Protein AF-A0A914RCR4-F1 (afdb_monomer_lite)

Secondary structure (DSSP, 8-state):
---HHHHHHHHHHHHHHHHHHHSPPPHHHHHHHHHHHHH-SSHHHHHHHHHHHHHHHHH-HHHHHHTHHHHHHHHTSS-HHHHHHHHHHHHHHHHHHHHHHHHTT-TTPPP--B-TT-HHHHHHHHHHHTTTTS---HHHHHHHHHHHHHHHHHBSSHHHHHHHHHHHHHHTT-

Foldseek 3Di:
DPPPVVVVLVVVLVVLLVVCLVPPDDPVVLVVLLCQLQPNPPPVSVLVSLSSLLSNCLNPLVVLLVCVVSLQSQCPDPDLVSNLSSLVSLLSSLVSQQVVCVVPPDPDPDRQADEPPDVSLVSLLVVLLVCLPPDDDPSSVSSVVSSLSSLVSHHPCSVVSVVVSVCSSVVVVD

pLDDT: mean 75.99, std 15.19, range [29.22, 94.31]

Structure (mmCIF, N/CA/C/O backbone):
data_AF-A0A914RCR4-F1
#
_entry.id   AF-A0A914RCR4-F1
#
loop_
_atom_site.group_PDB
_atom_site.id
_atom_site.type_symbol
_atom_site.label_atom_id
_atom_site.label_alt_id
_atom_site.label_comp_id
_atom_site.label_asym_id
_atom_site.label_entity_id
_atom_site.label_seq_id
_atom_site.pdbx_PDB_ins_code
_atom_site.Cartn_x
_atom_site.Cartn_y
_atom_site.Cartn_z
_atom_site.occupancy
_atom_site.B_iso_or_equiv
_atom_site.auth_seq_id
_atom_site.auth_comp_id
_atom_site.auth_asym_id
_atom_site.auth_atom_id
_atom_site.pdbx_PDB_model_num
ATOM 1 N N . MET A 1 1 ? 4.336 -28.797 -1.947 1.00 34.69 1 MET A N 1
ATOM 2 C CA . MET A 1 1 ? 4.573 -28.439 -0.533 1.00 34.69 1 MET A CA 1
ATOM 3 C C . MET A 1 1 ? 5.086 -27.011 -0.507 1.00 34.69 1 MET A C 1
ATOM 5 O O . MET A 1 1 ? 6.130 -26.757 -1.099 1.00 34.69 1 MET A O 1
ATOM 9 N N . LEU A 1 2 ? 4.324 -26.073 0.060 1.00 29.22 2 LEU A N 1
ATOM 10 C CA . LEU A 1 2 ? 4.828 -24.720 0.310 1.00 29.22 2 LEU A CA 1
ATOM 11 C C . LEU A 1 2 ? 5.894 -24.820 1.416 1.00 29.22 2 LEU A C 1
ATOM 13 O O . LEU A 1 2 ? 5.695 -25.564 2.373 1.00 29.22 2 LEU A O 1
ATOM 17 N N . PRO A 1 3 ? 7.061 -24.173 1.280 1.00 38.03 3 PRO A N 1
ATOM 18 C CA . PRO A 1 3 ? 8.109 -24.271 2.286 1.00 38.03 3 PRO A CA 1
ATOM 19 C C . PRO A 1 3 ? 7.639 -23.621 3.596 1.00 38.03 3 PRO A C 1
ATOM 21 O O . PRO A 1 3 ? 7.193 -22.474 3.581 1.00 38.03 3 PRO A O 1
ATOM 24 N N . ALA A 1 4 ? 7.805 -24.333 4.717 1.00 41.12 4 ALA A N 1
ATOM 25 C CA . ALA A 1 4 ? 7.357 -23.983 6.076 1.00 41.12 4 ALA A CA 1
ATOM 26 C C . ALA A 1 4 ? 7.614 -22.519 6.509 1.00 41.12 4 ALA A C 1
ATOM 28 O O . ALA A 1 4 ? 6.848 -21.944 7.271 1.00 41.12 4 ALA A O 1
ATOM 29 N N . LYS A 1 5 ? 8.627 -21.850 5.938 1.00 40.81 5 LYS A N 1
ATOM 30 C CA . LYS A 1 5 ? 8.924 -20.426 6.187 1.00 40.81 5 LYS A CA 1
ATOM 31 C C . LYS A 1 5 ? 7.840 -19.438 5.716 1.00 40.81 5 LYS A C 1
ATOM 33 O O . LYS A 1 5 ? 7.882 -18.279 6.125 1.00 40.81 5 LYS A O 1
ATOM 38 N N . LEU A 1 6 ? 6.933 -19.839 4.821 1.00 32.59 6 LEU A N 1
ATOM 39 C CA . LEU A 1 6 ? 5.822 -18.998 4.344 1.00 32.59 6 LEU A CA 1
ATOM 40 C C . LEU A 1 6 ? 4.542 -19.193 5.165 1.00 32.59 6 LEU A C 1
ATOM 42 O O . LEU A 1 6 ? 3.802 -18.228 5.348 1.00 32.59 6 LEU A O 1
ATOM 46 N N . GLU A 1 7 ? 4.310 -20.396 5.692 1.00 32.88 7 GLU A N 1
ATOM 47 C CA . GLU A 1 7 ? 3.162 -20.691 6.559 1.00 32.88 7 GLU A CA 1
ATOM 48 C C . GLU A 1 7 ? 3.304 -19.969 7.909 1.00 32.88 7 GLU A C 1
ATOM 50 O O . GLU A 1 7 ? 2.365 -19.296 8.334 1.00 32.88 7 GLU A O 1
ATOM 55 N N . ASP A 1 8 ? 4.509 -19.944 8.493 1.00 42.41 8 ASP A N 1
ATOM 56 C CA . ASP A 1 8 ? 4.781 -19.240 9.759 1.00 42.41 8 ASP A CA 1
ATOM 57 C C . ASP A 1 8 ? 4.512 -17.725 9.679 1.00 42.41 8 ASP A C 1
ATOM 59 O O . ASP A 1 8 ? 4.023 -17.109 10.628 1.00 42.41 8 ASP A O 1
ATOM 63 N N . ARG A 1 9 ? 4.785 -17.100 8.523 1.00 43.69 9 ARG A N 1
ATOM 64 C CA . ARG A 1 9 ? 4.515 -15.667 8.304 1.00 43.69 9 ARG A CA 1
ATOM 65 C C . ARG A 1 9 ? 3.021 -15.358 8.186 1.00 43.69 9 ARG A C 1
ATOM 67 O O . ARG A 1 9 ? 2.604 -14.273 8.585 1.00 43.69 9 ARG A O 1
ATOM 74 N N . CYS A 1 10 ? 2.225 -16.285 7.648 1.00 45.91 10 CYS A N 1
ATOM 75 C CA . CYS A 1 10 ? 0.777 -16.105 7.521 1.00 45.91 10 CYS A CA 1
ATOM 76 C C . CYS A 1 10 ? 0.090 -16.211 8.890 1.00 45.91 10 CYS A C 1
ATOM 78 O O . CYS A 1 10 ? -0.722 -15.355 9.234 1.00 45.91 10 CYS A O 1
ATOM 80 N N . VAL A 1 11 ? 0.504 -17.183 9.714 1.00 50.72 11 VAL A N 1
ATOM 81 C CA . VAL A 1 11 ? -0.029 -17.398 11.073 1.00 50.72 11 VAL A CA 1
ATOM 82 C C . VAL A 1 11 ? 0.230 -16.189 11.980 1.00 50.72 11 VAL A C 1
ATOM 84 O O . VAL A 1 11 ? -0.643 -15.791 12.754 1.00 50.72 11 VAL A O 1
ATOM 87 N N . LEU A 1 12 ? 1.398 -15.551 11.850 1.00 58.84 12 LEU A N 1
ATOM 88 C CA . LEU A 1 12 ? 1.732 -14.326 12.583 1.00 58.84 12 LEU A CA 1
ATOM 89 C C . LEU A 1 12 ? 0.827 -13.141 12.207 1.00 58.84 12 LEU A C 1
ATOM 91 O O . LEU A 1 12 ? 0.438 -12.382 13.093 1.00 58.84 12 LEU A O 1
ATOM 95 N N . SER A 1 13 ? 0.454 -12.986 10.929 1.00 66.56 13 SER A N 1
ATOM 96 C CA . SER A 1 13 ? -0.440 -11.897 10.504 1.00 66.56 13 SER A CA 1
ATOM 97 C C . SER A 1 13 ? -1.849 -12.069 11.073 1.00 66.56 13 SER A C 1
ATOM 99 O O . SER A 1 13 ? -2.389 -11.111 11.619 1.00 66.56 13 SER A O 1
ATOM 101 N N . ASP A 1 14 ? -2.418 -13.275 11.019 1.00 70.88 14 ASP A N 1
ATOM 102 C CA . ASP A 1 14 ? -3.787 -13.523 11.498 1.00 70.88 14 ASP A CA 1
ATOM 103 C C . ASP A 1 14 ? -3.883 -13.485 13.033 1.00 70.88 14 ASP A C 1
ATOM 105 O O . ASP A 1 14 ? -4.852 -12.970 13.592 1.00 70.88 14 ASP A O 1
ATOM 109 N N . THR A 1 15 ? -2.836 -13.937 13.731 1.00 81.94 15 THR A N 1
ATOM 110 C CA . THR A 1 15 ? -2.751 -13.823 15.197 1.00 81.94 15 THR A CA 1
ATOM 111 C C . THR A 1 15 ? -2.705 -12.359 15.638 1.00 81.94 15 THR A C 1
ATOM 113 O O . THR A 1 15 ? -3.397 -11.973 16.580 1.00 81.94 15 THR A O 1
ATOM 116 N N . LEU A 1 16 ? -1.920 -11.520 14.950 1.00 83.94 16 LEU A N 1
ATOM 117 C CA . LEU A 1 16 ? -1.856 -10.088 15.247 1.00 83.94 16 LEU A CA 1
ATOM 118 C C . LEU A 1 16 ? -3.193 -9.389 14.994 1.00 83.94 16 LEU A C 1
ATOM 120 O O . LEU A 1 16 ? -3.574 -8.535 15.788 1.00 83.94 16 LEU A O 1
ATOM 124 N N . VAL A 1 17 ? -3.918 -9.766 13.935 1.00 84.56 17 VAL A N 1
ATOM 125 C CA . VAL A 1 17 ? -5.269 -9.244 13.674 1.00 84.56 17 VAL A CA 1
ATOM 126 C C . VAL A 1 17 ? -6.183 -9.513 14.869 1.00 84.56 17 VAL A C 1
ATOM 128 O O . VAL A 1 17 ? -6.740 -8.567 15.419 1.00 84.56 17 VAL A O 1
ATOM 131 N N . TYR A 1 18 ? -6.262 -10.763 15.332 1.00 85.88 18 TYR A N 1
ATOM 132 C CA . TYR A 1 18 ? -7.089 -11.129 16.487 1.00 85.88 18 TYR A CA 1
ATOM 133 C C . TYR A 1 18 ? -6.700 -10.359 17.760 1.00 85.88 18 TYR A C 1
ATOM 135 O O . TYR A 1 18 ? -7.556 -9.843 18.484 1.00 85.88 18 TYR A O 1
ATOM 143 N N . ILE A 1 19 ? -5.393 -10.228 18.022 1.00 87.50 19 ILE A N 1
ATOM 144 C CA . ILE A 1 19 ? -4.897 -9.441 19.157 1.00 87.50 19 ILE A CA 1
ATOM 145 C C . ILE A 1 19 ? -5.378 -7.992 19.042 1.00 87.50 19 ILE A C 1
ATOM 147 O O . ILE A 1 19 ? -5.929 -7.472 20.007 1.00 87.50 19 ILE A O 1
ATOM 151 N N . PHE A 1 20 ? -5.235 -7.353 17.881 1.00 90.12 20 PHE A N 1
ATOM 152 C CA . PHE A 1 20 ? -5.621 -5.954 17.695 1.00 90.12 20 PHE A CA 1
ATOM 153 C C . PHE A 1 20 ? -7.132 -5.711 17.722 1.00 90.12 20 PHE A C 1
ATOM 155 O O . PHE A 1 20 ? -7.549 -4.648 18.178 1.00 90.12 20 PHE A O 1
ATOM 162 N N . GLU A 1 21 ? -7.949 -6.674 17.289 1.00 84.19 21 GLU A N 1
ATOM 163 C CA . GLU A 1 21 ? -9.409 -6.612 17.446 1.00 84.19 21 GLU A CA 1
ATOM 164 C C . GLU A 1 21 ? -9.805 -6.622 18.929 1.00 84.19 21 GLU A C 1
ATOM 166 O O . GLU A 1 21 ? -10.664 -5.849 19.352 1.00 84.19 21 GLU A O 1
ATOM 171 N N . SER A 1 22 ? -9.151 -7.462 19.738 1.00 86.94 22 SER A N 1
ATOM 172 C CA . SER A 1 22 ? -9.428 -7.556 21.178 1.00 86.94 22 SER A CA 1
ATOM 173 C C . SER A 1 22 ? -8.804 -6.423 22.001 1.00 86.94 22 SER A C 1
ATOM 175 O O . SER A 1 22 ? -9.344 -6.025 23.035 1.00 86.94 22 SER A O 1
ATOM 177 N N . GLN A 1 23 ? -7.656 -5.908 21.560 1.00 89.94 23 GLN A N 1
ATOM 178 C CA . GLN A 1 23 ? -6.862 -4.897 22.248 1.00 89.94 23 GLN A CA 1
ATOM 179 C C . GLN A 1 23 ? -6.258 -3.918 21.232 1.00 89.94 23 GLN A C 1
ATOM 181 O O . GLN A 1 23 ? -5.100 -4.066 20.824 1.00 89.94 23 GLN A O 1
ATOM 186 N N . PRO A 1 24 ? -7.023 -2.887 20.834 1.00 89.31 24 PRO A N 1
ATOM 187 C CA . PRO A 1 24 ? -6.518 -1.844 19.958 1.00 89.31 24 PRO A CA 1
ATOM 188 C C . PRO A 1 24 ? -5.277 -1.165 20.540 1.00 89.31 24 PRO A C 1
ATOM 190 O O . PRO A 1 24 ? -5.170 -0.914 21.745 1.00 89.31 24 PRO A O 1
ATOM 193 N N . LEU A 1 25 ? -4.336 -0.821 19.663 1.00 90.44 25 LEU A N 1
ATOM 194 C CA . LEU A 1 25 ? -3.152 -0.072 20.046 1.00 90.44 25 LEU A CA 1
ATOM 195 C C . LEU A 1 25 ? -3.550 1.307 20.574 1.00 90.44 25 LEU A C 1
ATOM 197 O O . LEU A 1 25 ? -4.406 1.996 20.020 1.00 90.44 25 LEU A O 1
ATOM 201 N N . LYS A 1 26 ? -2.861 1.757 21.625 1.00 94.12 26 LYS A N 1
ATOM 202 C CA . LYS A 1 26 ? -2.965 3.147 22.077 1.00 94.12 26 LYS A CA 1
ATOM 203 C C . LYS A 1 26 ? -2.482 4.079 20.964 1.00 94.12 26 LYS A C 1
ATOM 205 O O . LYS A 1 26 ? -1.508 3.766 20.276 1.00 94.12 26 LYS A O 1
ATOM 210 N N . GLN A 1 27 ? -3.082 5.267 20.857 1.00 91.00 27 GLN A N 1
ATOM 211 C CA . GLN A 1 27 ? -2.740 6.242 19.811 1.00 91.00 27 GLN A CA 1
ATOM 212 C C . GLN A 1 27 ? -1.235 6.554 19.746 1.00 91.00 27 GLN A C 1
ATOM 214 O O . GLN A 1 27 ? -0.680 6.668 18.659 1.00 91.00 27 GLN A O 1
ATOM 219 N N . GLY A 1 28 ? -0.554 6.639 20.895 1.00 93.12 28 GLY A N 1
ATOM 220 C CA . GLY A 1 28 ? 0.897 6.855 20.940 1.00 93.12 28 GLY A CA 1
ATOM 221 C C . GLY A 1 28 ? 1.701 5.732 20.272 1.00 93.12 28 GLY A C 1
ATOM 222 O O . GLY A 1 28 ? 2.634 6.012 19.528 1.00 93.12 28 GLY A O 1
ATOM 223 N N . SER A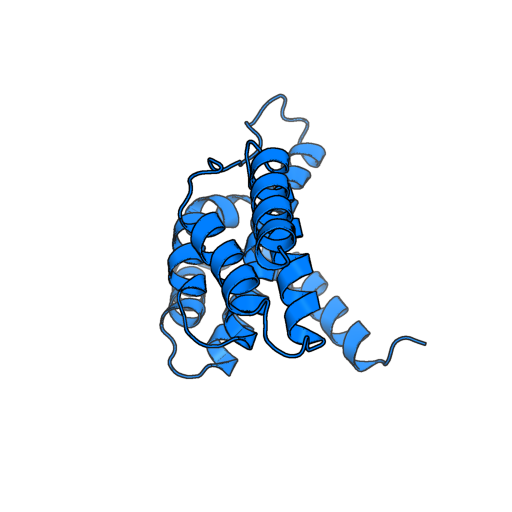 1 29 ? 1.306 4.469 20.469 1.00 94.31 29 SER A N 1
ATOM 224 C CA . SER A 1 29 ? 1.943 3.309 19.830 1.00 94.31 29 SER A CA 1
ATOM 225 C C . SER A 1 29 ? 1.677 3.277 18.327 1.00 94.31 29 SER A C 1
ATOM 227 O O . SER A 1 29 ? 2.582 2.984 17.550 1.00 94.31 29 SER A O 1
ATOM 229 N N . LEU A 1 30 ? 0.458 3.625 17.909 1.00 91.69 30 LEU A N 1
ATOM 230 C CA . LEU A 1 30 ? 0.107 3.721 16.494 1.00 91.69 30 LEU A CA 1
ATOM 231 C C . LEU A 1 30 ? 0.902 4.832 15.794 1.00 91.69 30 LEU A C 1
ATOM 233 O O . LEU A 1 30 ? 1.461 4.611 14.722 1.00 91.69 30 LEU A O 1
ATOM 237 N N . ASN A 1 31 ? 1.008 6.006 16.422 1.00 91.62 31 ASN A N 1
ATOM 238 C CA . ASN A 1 31 ? 1.814 7.111 15.908 1.00 91.62 31 ASN A CA 1
ATOM 239 C C . ASN A 1 31 ? 3.287 6.712 15.793 1.00 91.62 31 ASN A C 1
ATOM 241 O O . ASN A 1 31 ? 3.890 6.952 14.752 1.00 91.62 31 ASN A O 1
ATOM 245 N N . PHE A 1 32 ? 3.834 6.042 16.811 1.00 94.25 32 PHE A N 1
ATOM 246 C CA . PHE A 1 32 ? 5.202 5.530 16.784 1.00 94.25 32 PHE A CA 1
ATOM 247 C C . PHE A 1 32 ? 5.434 4.539 15.635 1.00 94.25 32 PHE A C 1
ATOM 249 O O . PHE A 1 32 ? 6.462 4.612 14.963 1.00 94.25 32 PHE A O 1
ATOM 256 N N . LEU A 1 33 ? 4.488 3.631 15.369 1.00 92.81 33 LEU A N 1
ATOM 257 C CA . LEU A 1 33 ? 4.589 2.690 14.251 1.00 92.81 33 LEU A CA 1
ATOM 258 C C . LEU A 1 33 ? 4.615 3.413 12.909 1.00 92.81 33 LEU A C 1
ATOM 260 O O . LEU A 1 33 ? 5.487 3.133 12.091 1.00 92.81 33 LEU A O 1
ATOM 264 N N . TRP A 1 34 ? 3.714 4.368 12.695 1.00 91.00 34 TRP A N 1
ATOM 265 C CA . TRP A 1 34 ? 3.727 5.152 11.467 1.00 91.00 34 TRP A CA 1
ATOM 266 C C . TRP A 1 34 ? 4.993 5.995 11.323 1.00 91.00 34 TRP A C 1
ATOM 268 O O . TRP A 1 34 ? 5.592 6.014 10.257 1.00 91.00 34 TRP A O 1
ATOM 278 N N . GLU A 1 35 ? 5.456 6.641 12.393 1.00 91.31 35 GLU A N 1
ATOM 279 C CA . GLU A 1 35 ? 6.721 7.378 12.378 1.00 91.31 35 GLU A CA 1
ATOM 280 C C . GLU A 1 35 ? 7.925 6.465 12.148 1.00 91.31 35 GLU A C 1
ATOM 282 O O . GLU A 1 35 ? 8.893 6.883 11.525 1.00 91.31 35 GLU A O 1
ATOM 287 N N . THR A 1 36 ? 7.885 5.218 12.610 1.00 90.56 36 THR A N 1
ATOM 288 C CA . THR A 1 36 ? 8.939 4.232 12.342 1.00 90.56 36 THR A CA 1
ATOM 289 C C . THR A 1 36 ? 8.899 3.787 10.882 1.00 90.56 36 THR A C 1
ATOM 291 O O . THR A 1 36 ? 9.930 3.746 10.206 1.00 90.56 36 THR A O 1
ATOM 294 N N . ALA A 1 37 ? 7.705 3.503 10.368 1.00 88.69 37 ALA A N 1
ATOM 295 C CA . ALA A 1 37 ? 7.494 3.139 8.976 1.00 88.69 37 ALA A CA 1
ATOM 296 C C . ALA A 1 37 ? 7.950 4.273 8.044 1.00 88.69 37 ALA A C 1
ATOM 298 O O . ALA A 1 37 ? 8.667 4.034 7.076 1.00 88.69 37 ALA A O 1
ATOM 299 N N . GLU A 1 38 ? 7.616 5.515 8.390 1.00 87.00 38 GLU A N 1
ATOM 300 C CA . GLU A 1 38 ? 7.987 6.698 7.632 1.00 87.00 38 GLU A CA 1
ATOM 301 C C . GLU A 1 38 ? 9.412 7.116 7.855 1.00 87.00 38 GLU A C 1
ATOM 303 O O . GLU A 1 38 ? 10.102 7.263 6.884 1.00 87.00 38 GLU A O 1
ATOM 308 N N . LYS A 1 39 ? 9.874 7.401 9.066 1.00 85.62 39 LYS A N 1
ATOM 309 C CA . LYS A 1 39 ? 11.084 8.207 9.300 1.00 85.62 39 LYS A CA 1
ATOM 310 C C . LYS A 1 39 ? 12.293 7.385 9.727 1.00 85.62 39 LYS A C 1
ATOM 312 O O . LYS A 1 39 ? 13.395 7.937 9.750 1.00 85.62 39 LYS A O 1
ATOM 317 N N . CYS A 1 40 ? 12.132 6.099 10.046 1.00 85.44 40 CYS A N 1
ATOM 318 C CA . CYS A 1 40 ? 13.254 5.299 10.527 1.00 85.44 40 CYS A CA 1
ATOM 319 C C . CYS A 1 40 ? 14.362 5.200 9.467 1.00 85.44 40 CYS A C 1
ATOM 321 O O . CYS A 1 40 ? 14.111 5.078 8.267 1.00 85.44 40 CYS A O 1
ATOM 323 N N . LYS A 1 41 ? 15.611 5.292 9.935 1.00 81.88 41 LYS A N 1
ATOM 324 C CA . LYS A 1 41 ? 16.812 5.122 9.104 1.00 81.88 41 LYS A CA 1
ATOM 325 C C . LYS A 1 41 ? 17.195 3.651 8.944 1.00 81.88 41 LYS A C 1
ATOM 327 O O . LYS A 1 41 ? 17.908 3.314 8.006 1.00 81.88 41 LYS A O 1
ATOM 332 N N . ILE A 1 42 ? 16.743 2.800 9.868 1.00 84.12 42 ILE A N 1
ATOM 333 C CA . ILE A 1 42 ? 16.980 1.358 9.840 1.00 84.12 42 ILE A CA 1
ATOM 334 C C . ILE A 1 42 ? 15.863 0.736 9.015 1.00 84.12 42 ILE A C 1
ATOM 336 O O . ILE A 1 42 ? 14.698 0.736 9.414 1.00 84.12 42 ILE A O 1
ATOM 340 N N . PHE A 1 43 ? 16.230 0.242 7.842 1.00 80.12 43 PHE A N 1
ATOM 341 C CA . PHE A 1 43 ? 15.282 -0.175 6.823 1.00 80.12 43 PH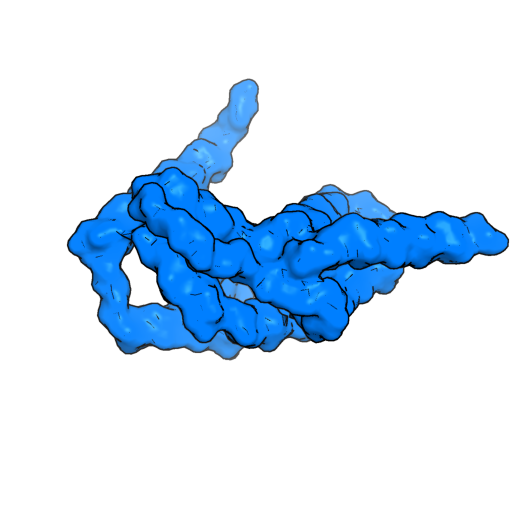E A CA 1
ATOM 342 C C . PHE A 1 43 ? 14.397 -1.346 7.280 1.00 80.12 43 PHE A C 1
ATOM 344 O O . PHE A 1 43 ? 13.185 -1.347 7.069 1.00 80.12 43 PHE A O 1
ATOM 351 N N . GLU A 1 44 ? 14.992 -2.307 7.975 1.00 81.38 44 GLU A N 1
ATOM 352 C CA . GLU A 1 44 ? 14.331 -3.484 8.522 1.00 81.38 44 GLU A CA 1
ATOM 353 C C . GLU A 1 44 ? 13.236 -3.095 9.522 1.00 81.38 44 GLU A C 1
ATOM 355 O O . GLU A 1 44 ? 12.162 -3.691 9.528 1.00 81.38 44 GLU A O 1
ATOM 360 N N . HIS A 1 45 ? 13.463 -2.049 10.323 1.00 86.06 45 HIS A N 1
ATOM 361 C CA . HIS A 1 45 ? 12.460 -1.552 11.264 1.00 86.06 45 HIS A CA 1
ATOM 362 C C . HIS A 1 45 ? 11.277 -0.909 10.541 1.00 86.06 45 HIS A C 1
ATOM 364 O O . HIS A 1 45 ? 10.135 -1.106 10.952 1.00 86.06 45 HIS A O 1
ATOM 370 N N . SER A 1 46 ? 11.525 -0.188 9.444 1.00 86.25 46 SER A N 1
ATOM 371 C CA . SER A 1 46 ? 10.446 0.356 8.618 1.00 86.25 46 SER A CA 1
ATOM 372 C C . SER A 1 46 ? 9.606 -0.753 7.980 1.00 86.25 46 SER A C 1
ATOM 374 O O . SER A 1 46 ? 8.384 -0.640 7.975 1.00 86.25 46 SER A O 1
ATOM 376 N N . ILE A 1 47 ? 10.225 -1.844 7.506 1.00 82.81 47 ILE A N 1
ATOM 377 C CA . ILE A 1 47 ? 9.490 -3.015 6.991 1.00 82.81 47 ILE A CA 1
ATOM 378 C C . ILE A 1 47 ? 8.606 -3.622 8.083 1.00 82.81 47 ILE A C 1
ATOM 380 O O . ILE A 1 47 ? 7.409 -3.812 7.877 1.00 82.81 47 ILE A O 1
ATOM 384 N N . VAL A 1 48 ? 9.178 -3.905 9.256 1.00 86.06 48 VAL A N 1
ATOM 385 C CA . VAL A 1 48 ? 8.431 -4.513 10.366 1.00 86.06 48 VAL A CA 1
ATOM 386 C C . VAL A 1 48 ? 7.267 -3.616 10.788 1.00 86.06 48 VAL A C 1
ATOM 388 O O . VAL A 1 48 ? 6.155 -4.102 10.983 1.00 86.06 48 VAL A O 1
ATOM 391 N N . ALA A 1 49 ? 7.480 -2.300 10.860 1.00 89.50 49 ALA A N 1
ATOM 392 C CA . ALA A 1 49 ? 6.418 -1.350 11.167 1.00 89.50 49 ALA A CA 1
ATOM 393 C C . ALA A 1 49 ? 5.290 -1.385 10.122 1.00 89.50 49 ALA A C 1
ATOM 395 O O . ALA A 1 49 ? 4.121 -1.430 10.501 1.00 89.50 49 ALA A O 1
ATOM 396 N N . VAL A 1 50 ? 5.616 -1.447 8.825 1.00 86.88 50 VAL A N 1
ATOM 397 C CA . VAL A 1 50 ? 4.622 -1.608 7.749 1.00 86.88 50 VAL A CA 1
ATOM 398 C C . VAL A 1 50 ? 3.816 -2.900 7.915 1.00 86.88 50 VAL A C 1
ATOM 400 O O . VAL A 1 50 ? 2.593 -2.871 7.803 1.00 86.88 50 VAL A O 1
ATOM 403 N N . GLN A 1 51 ? 4.461 -4.019 8.242 1.00 85.44 51 GLN A N 1
ATOM 404 C CA . GLN A 1 51 ? 3.792 -5.315 8.426 1.00 85.44 51 GLN A CA 1
ATOM 405 C C . GLN A 1 51 ? 2.860 -5.335 9.647 1.00 85.44 51 GLN A C 1
ATOM 407 O O . GLN A 1 51 ? 1.756 -5.890 9.595 1.00 85.44 51 GLN A O 1
ATOM 412 N N . ILE A 1 52 ? 3.268 -4.682 10.739 1.00 89.69 52 ILE A N 1
ATOM 413 C CA . ILE A 1 52 ? 2.413 -4.492 11.916 1.00 89.69 52 ILE A CA 1
ATOM 414 C C . ILE A 1 52 ? 1.214 -3.607 11.552 1.00 89.69 52 ILE A C 1
ATOM 416 O O . ILE A 1 52 ? 0.080 -3.967 11.865 1.00 89.69 52 ILE A O 1
ATOM 420 N N . LEU A 1 53 ? 1.438 -2.497 10.838 1.00 89.88 53 LEU A N 1
ATOM 421 C CA . LEU A 1 53 ? 0.373 -1.598 10.379 1.00 89.88 53 LEU A CA 1
ATOM 422 C C . LEU A 1 53 ? -0.621 -2.303 9.448 1.00 89.88 53 LEU A C 1
ATOM 424 O O . LEU A 1 53 ? -1.822 -2.087 9.583 1.00 89.88 53 LEU A O 1
ATOM 428 N N . GLN A 1 54 ? -0.159 -3.184 8.556 1.00 87.00 54 GLN A N 1
ATOM 429 C CA . GLN A 1 54 ? -1.039 -4.006 7.716 1.00 87.00 54 GLN A CA 1
ATOM 430 C C . GLN A 1 54 ? -1.981 -4.863 8.568 1.00 87.00 54 GLN A C 1
ATOM 432 O O . GLN A 1 54 ? -3.191 -4.859 8.348 1.00 87.00 54 GLN A O 1
ATOM 437 N N . SER A 1 55 ? -1.442 -5.573 9.562 1.00 88.00 55 SER A N 1
ATOM 438 C CA . SER A 1 55 ? -2.245 -6.416 10.460 1.00 88.00 55 SER A CA 1
ATOM 439 C C . SER A 1 55 ? -3.199 -5.576 11.319 1.00 88.00 55 SER A C 1
ATOM 441 O O . SER A 1 55 ? -4.348 -5.954 11.525 1.00 88.00 55 SER A O 1
ATOM 443 N N . TYR A 1 56 ? -2.768 -4.388 11.745 1.00 89.56 56 TYR A N 1
ATOM 444 C CA . TYR A 1 56 ? -3.610 -3.455 12.489 1.00 89.56 56 TYR A CA 1
ATOM 445 C C . TYR A 1 56 ? -4.767 -2.895 11.651 1.00 89.56 56 TYR A C 1
ATOM 447 O O . TYR A 1 56 ? -5.897 -2.850 12.120 1.00 89.56 56 TYR A O 1
ATOM 455 N N . ILE A 1 57 ? -4.527 -2.524 10.391 1.00 86.94 57 ILE A N 1
ATOM 456 C CA . ILE A 1 57 ? -5.572 -2.025 9.483 1.00 86.94 57 ILE A CA 1
ATOM 457 C C . ILE A 1 57 ? -6.565 -3.126 9.113 1.00 86.94 57 ILE A C 1
ATOM 459 O O . ILE A 1 57 ? -7.753 -2.843 8.982 1.00 86.94 57 ILE A O 1
ATOM 463 N N . LYS A 1 58 ? -6.112 -4.379 8.977 1.00 84.06 58 LYS A N 1
ATOM 464 C CA . LYS A 1 58 ? -7.013 -5.532 8.822 1.00 84.06 58 LYS A CA 1
ATOM 465 C C . LYS A 1 58 ? -7.990 -5.650 9.997 1.00 84.06 58 LYS A C 1
ATOM 467 O O . LYS A 1 58 ? -9.175 -5.845 9.752 1.00 84.06 58 LYS A O 1
ATOM 472 N N . ALA A 1 59 ? -7.497 -5.496 11.228 1.00 84.44 59 ALA A N 1
ATOM 473 C CA . ALA A 1 59 ? -8.310 -5.524 12.445 1.00 84.44 59 ALA A CA 1
ATOM 474 C C . ALA A 1 59 ? -9.207 -4.282 12.595 1.00 84.44 59 ALA A C 1
ATOM 476 O O . ALA A 1 59 ? -10.355 -4.377 13.020 1.00 84.44 59 ALA A O 1
ATOM 477 N N . ILE A 1 60 ? -8.690 -3.101 12.238 1.00 85.62 60 ILE A N 1
ATOM 478 C CA . ILE A 1 60 ? -9.355 -1.805 12.423 1.00 85.62 60 ILE A CA 1
ATOM 479 C C . ILE A 1 60 ? -9.335 -1.021 11.094 1.00 85.62 60 ILE A C 1
ATOM 481 O O . ILE A 1 60 ? -8.517 -0.114 10.901 1.00 85.62 60 ILE A O 1
ATOM 485 N N . PRO A 1 61 ? -10.261 -1.326 10.161 1.00 80.81 61 PRO A N 1
ATOM 486 C CA . PRO A 1 61 ? -10.273 -0.763 8.803 1.00 80.81 61 PRO A CA 1
ATOM 487 C C . PRO A 1 61 ? -10.321 0.769 8.737 1.00 80.81 61 PRO A C 1
ATOM 489 O O . PRO A 1 61 ? -9.808 1.379 7.795 1.00 80.81 61 PRO A O 1
ATOM 492 N N . SER A 1 62 ? -10.937 1.409 9.736 1.00 81.56 62 SER A N 1
ATOM 493 C CA . SER A 1 62 ? -11.093 2.865 9.805 1.00 81.56 62 SER A CA 1
ATOM 494 C C . SER A 1 62 ? -9.753 3.606 9.880 1.00 81.56 62 SER A C 1
ATOM 496 O O . SER A 1 62 ? -9.648 4.732 9.388 1.00 81.56 62 SER A O 1
ATOM 498 N N . GLU A 1 63 ? -8.709 2.970 10.416 1.00 84.06 63 GLU A N 1
ATOM 499 C CA . GLU A 1 63 ? -7.370 3.554 10.538 1.00 84.06 63 GLU A CA 1
ATOM 500 C C . GLU A 1 63 ? -6.623 3.613 9.202 1.00 84.06 63 GLU A C 1
ATOM 502 O O . GLU A 1 63 ? -5.858 4.554 8.966 1.00 84.06 63 GLU A O 1
ATOM 507 N N . GLY A 1 64 ? -6.912 2.684 8.284 1.00 78.00 64 GLY A N 1
ATOM 508 C CA . GLY A 1 64 ? -6.356 2.700 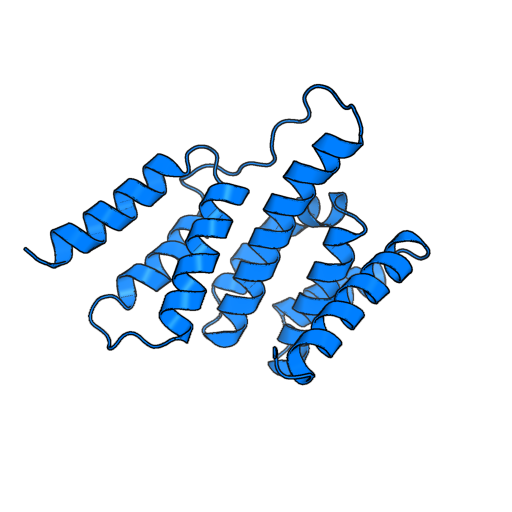6.929 1.00 78.00 64 GLY A CA 1
ATOM 509 C C . GLY A 1 64 ? -6.821 3.915 6.125 1.00 78.00 64 GLY A C 1
ATOM 510 O O . GLY A 1 64 ? -6.041 4.503 5.379 1.00 78.00 64 GLY A O 1
ATOM 511 N N . ARG A 1 65 ? -8.072 4.349 6.329 1.00 75.06 65 ARG A N 1
ATOM 512 C CA . ARG A 1 65 ? -8.633 5.530 5.656 1.00 75.06 65 ARG A CA 1
ATOM 513 C C . ARG A 1 65 ? -8.012 6.830 6.163 1.00 75.06 65 ARG A C 1
ATOM 515 O O . ARG A 1 65 ? -7.671 7.693 5.361 1.00 75.06 65 ARG A O 1
ATOM 522 N N . LYS A 1 66 ? -7.868 6.975 7.486 1.00 80.00 66 LYS A N 1
ATOM 523 C CA . LYS A 1 66 ? -7.330 8.196 8.115 1.00 80.00 66 LYS A CA 1
ATOM 524 C C . LYS A 1 66 ? -5.886 8.481 7.710 1.00 80.00 66 LYS A C 1
ATOM 526 O O . LYS A 1 66 ? -5.505 9.638 7.587 1.00 80.00 66 LYS A O 1
ATOM 531 N N . ASN A 1 67 ? -5.095 7.430 7.513 1.00 78.75 67 ASN A N 1
ATOM 532 C CA . ASN A 1 67 ? -3.654 7.533 7.298 1.00 78.75 67 ASN A CA 1
ATOM 533 C C . ASN A 1 67 ? -3.242 7.293 5.838 1.00 78.75 67 ASN A C 1
ATOM 535 O O . ASN A 1 67 ? -2.065 7.089 5.559 1.00 78.75 67 ASN A O 1
ATOM 539 N N . PHE A 1 68 ? -4.183 7.323 4.890 1.00 75.25 68 PHE A N 1
ATOM 540 C CA . PHE A 1 68 ? -3.878 7.025 3.490 1.00 75.25 68 PHE A CA 1
ATOM 541 C C . PHE A 1 68 ? -2.868 8.006 2.873 1.00 75.25 68 PHE A C 1
ATOM 543 O O . PHE A 1 68 ? -1.964 7.586 2.155 1.00 75.25 68 PHE A O 1
ATOM 550 N N . SER A 1 69 ? -2.962 9.299 3.206 1.00 78.12 69 SER A N 1
ATOM 551 C CA . SER A 1 69 ? -2.029 10.334 2.727 1.00 78.12 69 SER A CA 1
ATOM 552 C C . SER A 1 69 ? -0.565 10.023 3.057 1.00 78.12 69 SER A C 1
ATOM 554 O O . SER A 1 69 ? 0.331 10.362 2.287 1.00 78.12 69 SER A O 1
ATOM 556 N N . ARG A 1 70 ? -0.325 9.308 4.160 1.00 83.69 70 ARG A N 1
ATOM 557 C CA . ARG A 1 70 ? 1.007 8.912 4.628 1.00 83.69 70 ARG A CA 1
ATOM 558 C C . ARG A 1 70 ? 1.666 7.879 3.710 1.00 83.69 70 ARG A C 1
ATOM 560 O O . ARG A 1 70 ? 2.884 7.865 3.562 1.00 83.69 70 ARG A O 1
ATOM 567 N N . LEU A 1 71 ? 0.870 7.060 3.013 1.00 80.06 71 LEU A N 1
ATOM 568 C CA . LEU A 1 71 ? 1.378 6.054 2.072 1.00 80.06 71 LEU A CA 1
ATOM 569 C C . LEU A 1 71 ? 2.109 6.683 0.886 1.00 80.06 71 LEU A C 1
ATOM 571 O O . LEU A 1 71 ? 3.085 6.117 0.394 1.00 80.06 71 LEU A O 1
ATOM 575 N N . HIS A 1 72 ? 1.668 7.862 0.445 1.00 75.31 72 HIS A N 1
ATOM 576 C CA . HIS A 1 72 ? 2.319 8.580 -0.644 1.00 75.31 72 HIS A CA 1
ATOM 577 C C . HIS A 1 72 ? 3.747 8.996 -0.262 1.00 75.31 72 HIS A C 1
ATOM 579 O O . HIS A 1 72 ? 4.689 8.728 -1.008 1.00 75.31 72 HIS A O 1
ATOM 585 N N . GLU A 1 73 ? 3.932 9.564 0.933 1.00 79.19 73 GLU A N 1
ATOM 586 C CA . GLU A 1 73 ? 5.255 9.952 1.440 1.00 79.19 73 GLU A CA 1
ATOM 587 C C . GLU A 1 73 ? 6.200 8.748 1.564 1.00 79.19 73 GLU A C 1
ATOM 589 O O . GLU A 1 73 ? 7.402 8.849 1.302 1.00 79.19 73 GLU A O 1
ATOM 594 N N . MET A 1 74 ? 5.653 7.583 1.914 1.00 82.88 74 MET A N 1
ATOM 595 C CA . MET A 1 74 ? 6.410 6.340 2.020 1.00 82.88 74 MET A CA 1
ATOM 596 C C . MET A 1 74 ? 6.827 5.792 0.643 1.00 82.88 74 MET A C 1
ATOM 598 O O . MET A 1 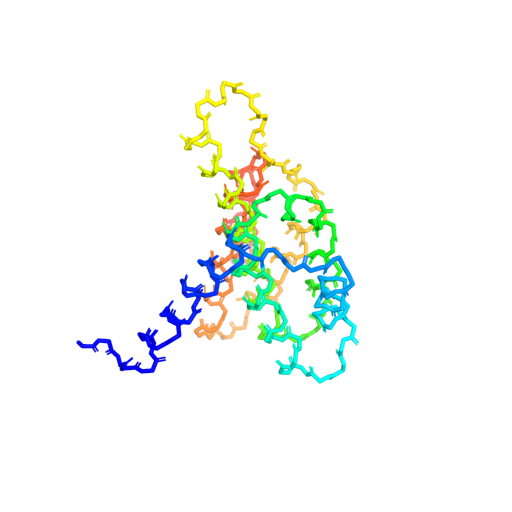74 ? 7.965 5.342 0.494 1.00 82.88 74 MET A O 1
ATOM 602 N N . LEU A 1 75 ? 5.964 5.867 -0.379 1.00 77.69 75 LEU A N 1
ATOM 603 C CA . LEU A 1 75 ? 6.266 5.383 -1.738 1.00 77.69 75 LEU A CA 1
ATOM 604 C C . LEU A 1 75 ? 7.404 6.140 -2.430 1.00 77.69 75 LEU A C 1
ATOM 606 O O . LEU A 1 75 ? 8.117 5.562 -3.253 1.00 77.69 75 LEU A O 1
ATOM 610 N N . LEU A 1 76 ? 7.598 7.416 -2.093 1.00 71.88 76 LEU A N 1
ATOM 611 C CA . LEU A 1 76 ? 8.645 8.260 -2.680 1.00 71.88 76 LEU A CA 1
ATOM 612 C C . LEU A 1 76 ? 10.070 7.861 -2.249 1.00 71.88 76 LEU A C 1
ATOM 614 O O . LEU A 1 76 ? 11.056 8.397 -2.760 1.00 71.88 76 LEU A O 1
ATOM 618 N N . ARG A 1 77 ? 10.220 6.914 -1.319 1.00 71.50 77 ARG A N 1
ATOM 619 C CA . ARG A 1 77 ? 11.528 6.482 -0.812 1.00 71.50 77 ARG A CA 1
ATOM 620 C C . ARG A 1 77 ? 12.223 5.519 -1.772 1.00 71.50 77 ARG A C 1
ATOM 622 O O . ARG A 1 77 ? 11.604 4.623 -2.328 1.00 71.50 77 ARG A O 1
ATOM 629 N N . ARG A 1 78 ? 13.545 5.675 -1.924 1.00 58.44 78 ARG A N 1
ATOM 630 C CA . ARG A 1 78 ? 14.381 5.026 -2.962 1.00 58.44 78 ARG A CA 1
ATOM 631 C C . ARG A 1 78 ? 14.652 3.521 -2.785 1.00 58.44 78 ARG A C 1
ATOM 633 O O . ARG A 1 78 ? 15.415 2.966 -3.566 1.00 58.44 78 ARG A O 1
ATOM 640 N N . ASN A 1 79 ? 14.102 2.856 -1.768 1.00 71.00 79 ASN A N 1
ATOM 641 C CA . ASN A 1 79 ? 14.392 1.439 -1.531 1.00 71.00 79 ASN A CA 1
ATOM 642 C C . ASN A 1 79 ? 13.320 0.544 -2.167 1.00 71.00 79 ASN A C 1
ATOM 644 O O . ASN A 1 79 ? 12.157 0.572 -1.770 1.00 71.00 79 ASN A O 1
ATOM 648 N N . ASP A 1 80 ? 13.746 -0.297 -3.109 1.00 68.50 80 ASP A N 1
ATOM 649 C CA . ASP A 1 80 ? 12.862 -1.167 -3.876 1.00 68.50 80 ASP A CA 1
ATOM 650 C C . ASP A 1 80 ? 12.033 -2.145 -3.033 1.00 68.50 80 ASP A C 1
ATOM 652 O O . ASP A 1 80 ? 10.874 -2.416 -3.358 1.00 68.50 80 ASP A O 1
ATOM 656 N N . ILE A 1 81 ? 12.635 -2.694 -1.975 1.00 71.62 81 ILE A N 1
ATOM 657 C CA . ILE A 1 81 ? 11.974 -3.631 -1.062 1.00 71.62 81 ILE A CA 1
ATOM 658 C C . ILE A 1 81 ? 10.968 -2.862 -0.204 1.00 71.62 81 ILE A C 1
ATOM 660 O O . ILE A 1 81 ? 9.851 -3.330 -0.014 1.00 71.62 81 ILE A O 1
ATOM 664 N N . PHE A 1 82 ? 11.320 -1.652 0.242 1.00 75.25 82 PHE A N 1
ATOM 665 C CA . PHE A 1 82 ? 10.396 -0.802 0.991 1.00 75.25 82 PHE A CA 1
ATOM 666 C C . PHE A 1 82 ? 9.136 -0.500 0.187 1.00 75.25 82 PHE A C 1
ATOM 668 O O . PHE A 1 82 ? 8.028 -0.663 0.680 1.00 75.25 82 PHE A O 1
ATOM 675 N N . GLN A 1 83 ? 9.312 -0.101 -1.073 1.00 77.31 83 GLN A N 1
ATOM 676 C CA . GLN A 1 83 ? 8.207 0.237 -1.965 1.00 77.31 83 GLN A CA 1
ATOM 677 C C . GLN A 1 83 ? 7.243 -0.938 -2.148 1.00 77.31 83 GLN A C 1
ATOM 679 O O . GLN A 1 83 ? 6.036 -0.727 -2.182 1.00 77.31 83 GLN A O 1
ATOM 684 N N . ILE A 1 84 ? 7.751 -2.175 -2.217 1.00 80.69 84 ILE A N 1
ATOM 685 C CA . ILE A 1 84 ? 6.909 -3.380 -2.277 1.00 80.69 84 ILE A CA 1
ATOM 686 C C . ILE A 1 84 ? 6.029 -3.492 -1.025 1.00 80.69 84 ILE A C 1
ATOM 688 O O . ILE A 1 84 ? 4.823 -3.693 -1.154 1.00 80.69 84 ILE A O 1
ATOM 692 N N . GLU A 1 85 ? 6.596 -3.317 0.168 1.00 81.38 85 GLU A N 1
ATOM 693 C CA . GLU A 1 85 ? 5.841 -3.398 1.428 1.00 81.38 85 GLU A CA 1
ATOM 694 C C . GLU A 1 85 ? 4.812 -2.257 1.545 1.00 81.38 85 GLU A C 1
ATOM 696 O O . GLU A 1 85 ? 3.680 -2.473 1.983 1.00 81.38 85 GLU A O 1
ATOM 701 N N . VAL A 1 86 ? 5.160 -1.047 1.091 1.00 80.94 86 VAL A N 1
ATOM 702 C CA . VAL A 1 86 ? 4.236 0.099 1.048 1.00 80.94 86 VAL A CA 1
ATOM 703 C C . VAL A 1 86 ? 3.084 -0.153 0.072 1.00 80.94 86 VAL A C 1
ATOM 705 O O . VAL A 1 86 ? 1.931 0.118 0.406 1.00 80.94 86 VAL A O 1
ATOM 708 N N . LEU A 1 87 ? 3.355 -0.721 -1.108 1.00 82.50 87 LEU A N 1
ATOM 709 C CA . LEU A 1 87 ? 2.311 -1.107 -2.062 1.00 82.50 87 LEU A CA 1
ATOM 710 C C . LEU A 1 87 ? 1.402 -2.199 -1.488 1.00 82.50 87 LEU A C 1
ATOM 712 O O . LEU A 1 87 ? 0.185 -2.112 -1.631 1.00 82.50 87 LEU A O 1
ATOM 716 N N . GLN A 1 88 ? 1.955 -3.194 -0.791 1.00 83.69 88 GLN A N 1
ATOM 717 C CA . GLN A 1 88 ? 1.156 -4.200 -0.081 1.00 83.69 88 GLN A CA 1
ATOM 718 C C . GLN A 1 88 ? 0.266 -3.567 0.997 1.00 83.69 88 GLN A C 1
ATOM 720 O O . GLN A 1 88 ? -0.900 -3.942 1.125 1.00 83.69 88 GLN A O 1
ATOM 725 N N . LEU A 1 89 ? 0.775 -2.574 1.732 1.00 80.88 89 LEU A N 1
ATOM 726 C CA . LEU A 1 89 ? -0.008 -1.821 2.711 1.00 80.88 89 LEU A CA 1
ATOM 727 C C . LEU A 1 89 ? -1.134 -1.022 2.044 1.00 80.88 89 LEU A C 1
ATOM 729 O O . LEU A 1 89 ? -2.263 -1.053 2.527 1.00 80.88 89 LEU A O 1
ATOM 733 N N . ALA A 1 90 ? -0.875 -0.390 0.899 1.00 80.44 90 ALA A N 1
ATOM 734 C CA . ALA A 1 90 ? -1.902 0.302 0.125 1.00 80.44 90 ALA A CA 1
ATOM 735 C C . ALA A 1 90 ? -3.000 -0.653 -0.380 1.00 80.44 90 ALA A C 1
ATOM 737 O O . ALA A 1 90 ? -4.189 -0.373 -0.209 1.00 80.44 90 ALA A O 1
ATOM 738 N N . VAL A 1 91 ? -2.619 -1.815 -0.928 1.00 81.69 91 VAL A N 1
ATOM 739 C CA . VAL A 1 91 ? -3.564 -2.879 -1.318 1.00 81.69 91 VAL A CA 1
ATOM 740 C C . VAL A 1 91 ? -4.393 -3.328 -0.117 1.00 81.69 91 VAL A C 1
ATOM 742 O O . VAL A 1 91 ? -5.609 -3.489 -0.240 1.00 81.69 91 VAL A O 1
ATOM 745 N N . CYS A 1 92 ? -3.758 -3.504 1.044 1.00 80.25 92 CYS A N 1
ATOM 746 C CA . CYS A 1 92 ? -4.428 -3.876 2.284 1.00 80.25 92 CYS A CA 1
ATOM 747 C C . CYS A 1 92 ? -5.473 -2.829 2.688 1.00 80.25 92 CYS A C 1
ATOM 749 O O . CYS A 1 92 ? -6.625 -3.193 2.912 1.00 80.25 92 CYS A O 1
ATOM 751 N N . CYS A 1 93 ? -5.118 -1.538 2.700 1.00 79.44 93 CYS A N 1
ATOM 752 C CA . CYS A 1 93 ? -6.062 -0.450 2.959 1.00 79.44 93 CYS A CA 1
ATOM 753 C C . CYS A 1 93 ? -7.262 -0.513 2.005 1.00 79.44 93 CYS A C 1
ATOM 755 O O . CYS A 1 93 ? -8.402 -0.569 2.459 1.00 79.44 93 CYS A O 1
ATOM 757 N N . GLY A 1 94 ? -7.024 -0.561 0.691 1.00 72.94 94 GLY A N 1
ATOM 758 C CA . GLY A 1 94 ? -8.105 -0.564 -0.300 1.00 72.94 94 GLY A CA 1
ATOM 759 C C . GLY A 1 94 ? -9.015 -1.787 -0.190 1.00 72.94 94 GLY A C 1
ATOM 760 O O . GLY A 1 94 ? -10.241 -1.662 -0.181 1.00 72.94 94 GLY A O 1
ATOM 761 N N . THR A 1 95 ? -8.422 -2.971 -0.029 1.00 74.38 95 THR A N 1
ATOM 762 C CA . THR A 1 95 ? -9.160 -4.237 0.062 1.00 74.38 95 THR A CA 1
ATOM 763 C C . THR A 1 95 ? -9.987 -4.288 1.336 1.00 74.38 95 THR A C 1
ATOM 765 O O . THR A 1 95 ? -11.199 -4.472 1.261 1.00 74.38 95 THR A O 1
ATOM 768 N N . VAL A 1 96 ? -9.366 -4.057 2.494 1.00 73.25 96 VAL A N 1
ATOM 769 C CA . VAL A 1 96 ? -10.036 -4.174 3.792 1.00 73.25 96 VAL A CA 1
ATOM 770 C C . VAL A 1 96 ? -11.151 -3.140 3.924 1.00 73.25 96 VAL A C 1
ATOM 772 O O . VAL A 1 96 ? -12.247 -3.494 4.354 1.00 73.25 96 VAL A O 1
ATOM 775 N N . ILE A 1 97 ? -10.935 -1.893 3.488 1.00 65.44 97 ILE A N 1
ATOM 776 C CA . ILE A 1 97 ? -11.987 -0.866 3.499 1.00 65.44 97 ILE A CA 1
ATOM 777 C C . ILE A 1 97 ? -13.152 -1.274 2.583 1.00 65.44 97 ILE A C 1
ATOM 779 O O . ILE A 1 97 ? -14.317 -1.100 2.944 1.00 65.44 97 ILE A O 1
ATOM 783 N N . SER A 1 98 ? -12.861 -1.867 1.420 1.00 63.12 98 SER A N 1
ATOM 784 C CA . SER A 1 98 ? -13.901 -2.340 0.500 1.00 63.12 98 SER A CA 1
ATOM 785 C C . SER A 1 98 ? -14.692 -3.544 1.038 1.00 63.12 98 SER A C 1
ATOM 787 O O . SER A 1 98 ? -15.898 -3.624 0.806 1.00 63.12 98 SER A O 1
ATOM 789 N N . THR A 1 99 ? -14.051 -4.448 1.794 1.00 59.84 99 THR A N 1
ATOM 790 C CA . THR A 1 99 ? -14.666 -5.679 2.325 1.00 59.84 99 THR A CA 1
ATOM 791 C C . THR A 1 99 ? -15.315 -5.509 3.694 1.00 59.84 99 THR A C 1
ATOM 793 O O . THR A 1 99 ? -16.318 -6.161 3.966 1.00 59.84 99 THR A O 1
ATOM 796 N N . ALA A 1 100 ? -14.797 -4.630 4.558 1.00 54.03 100 ALA A N 1
ATOM 797 C CA . ALA A 1 100 ? -15.405 -4.324 5.857 1.00 54.03 100 ALA A CA 1
ATOM 798 C C . ALA A 1 100 ? -16.837 -3.797 5.681 1.00 54.03 100 ALA A C 1
ATOM 800 O O . ALA A 1 100 ? -17.742 -4.166 6.425 1.00 54.03 100 ALA A O 1
ATOM 801 N N . LYS A 1 101 ? -17.065 -3.047 4.597 1.00 50.03 101 LYS A N 1
ATOM 802 C CA . LYS A 1 101 ? -18.393 -2.611 4.163 1.00 50.03 101 LYS A CA 1
ATOM 803 C C . LYS A 1 101 ? -19.343 -3.779 3.855 1.00 50.03 101 LYS A C 1
ATOM 805 O O . LYS A 1 101 ? -20.531 -3.688 4.143 1.00 50.03 101 LYS A O 1
ATOM 810 N N . ALA A 1 102 ? -18.840 -4.880 3.294 1.00 46.66 102 ALA A N 1
ATOM 811 C CA . ALA A 1 102 ? -19.665 -6.034 2.934 1.00 46.66 102 ALA A CA 1
ATOM 812 C C . ALA A 1 102 ? -20.158 -6.824 4.161 1.00 46.66 102 ALA A C 1
ATOM 814 O O . ALA A 1 102 ? -21.218 -7.436 4.094 1.00 46.66 102 ALA A O 1
ATOM 815 N N . LYS A 1 103 ? -19.424 -6.795 5.283 1.00 46.78 103 LYS A N 1
ATOM 816 C CA . LYS A 1 103 ? -19.817 -7.480 6.528 1.00 46.78 103 LYS A CA 1
ATOM 817 C C . LYS A 1 103 ? -20.776 -6.671 7.412 1.00 46.78 103 LYS A C 1
ATOM 819 O O . LYS A 1 103 ? -21.421 -7.260 8.270 1.00 46.78 103 LYS A O 1
ATOM 824 N N . LEU A 1 104 ? -20.880 -5.354 7.216 1.00 45.88 104 LEU A N 1
ATOM 825 C CA . LEU A 1 104 ? -21.623 -4.456 8.111 1.00 45.88 104 LEU A CA 1
ATOM 826 C C . LEU A 1 104 ? -23.068 -4.139 7.683 1.00 45.88 104 LEU A C 1
ATOM 828 O O . LEU A 1 104 ? -23.729 -3.383 8.381 1.00 45.88 104 LEU A O 1
ATOM 832 N N . ASN A 1 105 ? -23.592 -4.694 6.578 1.00 42.62 105 ASN A N 1
ATOM 833 C CA . ASN A 1 105 ? -24.936 -4.361 6.053 1.00 42.62 105 ASN A CA 1
ATOM 834 C C . ASN A 1 105 ? -25.205 -2.844 5.90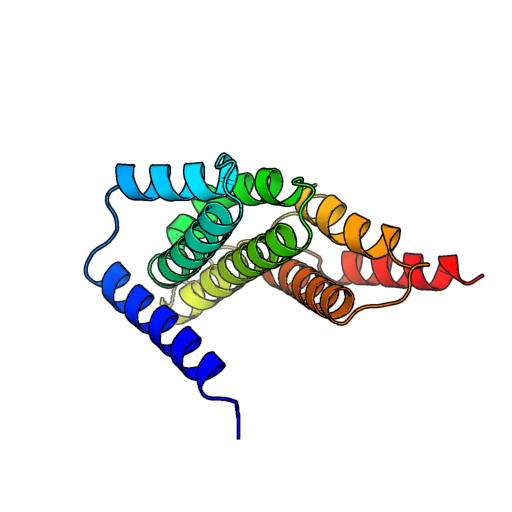5 1.00 42.62 105 ASN A C 1
ATOM 836 O O . ASN A 1 105 ? -26.350 -2.413 5.772 1.00 42.62 105 ASN A O 1
ATOM 840 N N . GLU A 1 106 ? -24.157 -2.017 5.876 1.00 43.47 106 GLU A N 1
ATOM 841 C CA . GLU A 1 106 ? -24.281 -0.586 5.645 1.00 43.47 106 GLU A CA 1
ATOM 842 C C . GLU A 1 106 ? -24.428 -0.337 4.143 1.00 43.47 106 GLU A C 1
ATOM 844 O O . GLU A 1 106 ? -23.468 -0.317 3.359 1.00 43.47 106 GLU A O 1
ATOM 849 N N . LEU A 1 107 ? -25.686 -0.147 3.746 1.00 42.72 107 LEU A N 1
ATOM 850 C CA . LEU 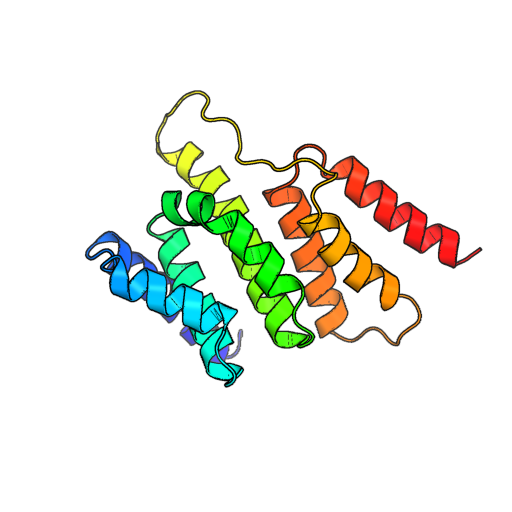A 1 107 ? -26.068 0.517 2.511 1.00 42.72 107 LEU A CA 1
ATOM 851 C C . LEU A 1 107 ? -25.232 1.802 2.348 1.00 42.72 107 LEU A C 1
ATOM 853 O O . LEU A 1 107 ? -25.403 2.785 3.056 1.00 42.72 107 LEU A O 1
ATOM 857 N N . VAL A 1 108 ? -24.353 1.777 1.342 1.00 44.75 108 VAL A N 1
ATOM 858 C CA . VAL A 1 108 ? -23.825 2.967 0.652 1.00 44.75 108 VAL A CA 1
ATOM 859 C C . VAL A 1 108 ? -22.874 3.880 1.457 1.00 44.75 108 VAL A C 1
ATOM 861 O O . VAL A 1 108 ? -22.912 5.094 1.322 1.00 44.75 108 VAL A O 1
ATOM 864 N N . ALA A 1 109 ? -21.883 3.342 2.177 1.00 43.78 109 ALA A N 1
ATOM 865 C CA . ALA A 1 109 ? -20.634 4.107 2.343 1.00 43.78 109 ALA A CA 1
ATOM 866 C C . ALA A 1 109 ? -19.904 4.160 0.979 1.00 43.78 109 ALA A C 1
ATOM 868 O O . ALA A 1 109 ? -19.696 3.094 0.392 1.00 43.78 109 ALA A O 1
ATOM 869 N N . PRO A 1 110 ? -19.539 5.321 0.403 1.00 50.47 110 PRO A N 1
ATOM 870 C CA . PRO A 1 110 ? -18.839 5.359 -0.884 1.00 50.47 110 PRO A CA 1
ATOM 871 C C . PRO A 1 110 ? -17.612 4.445 -0.816 1.00 50.47 110 PRO A C 1
ATOM 873 O O . PRO A 1 110 ? -16.905 4.443 0.195 1.00 50.47 110 PRO A O 1
ATOM 876 N N . LYS A 1 111 ? -17.401 3.605 -1.848 1.00 60.31 111 LYS A N 1
ATOM 877 C CA . LYS A 1 111 ? -16.158 2.824 -1.956 1.00 60.31 111 LYS A CA 1
ATOM 878 C C . LYS A 1 111 ? -15.036 3.835 -1.742 1.00 60.31 111 LYS A C 1
ATOM 880 O O . LYS A 1 111 ? -15.034 4.851 -2.429 1.00 60.31 111 LYS A O 1
ATOM 885 N N . PHE A 1 112 ? -14.162 3.611 -0.761 1.00 68.31 112 PHE A N 1
ATOM 886 C CA . PHE A 1 112 ? -13.006 4.479 -0.589 1.00 68.31 112 PHE A CA 1
ATOM 887 C C . PHE A 1 112 ? -12.171 4.338 -1.853 1.00 68.31 112 PHE A C 1
ATOM 889 O O . PHE A 1 112 ? -11.513 3.319 -2.071 1.00 68.31 112 PHE A O 1
ATOM 896 N N . ARG A 1 113 ? -12.329 5.321 -2.727 1.00 76.31 113 ARG A N 1
ATOM 897 C CA . ARG A 1 113 ? -11.643 5.437 -3.988 1.00 76.31 113 ARG A CA 1
ATOM 898 C C . ARG A 1 113 ? -11.007 6.813 -4.026 1.00 76.31 113 ARG A C 1
ATOM 900 O O . ARG A 1 113 ? -11.543 7.762 -3.456 1.00 76.31 113 ARG A O 1
ATOM 907 N N . ILE A 1 114 ? -9.844 6.875 -4.640 1.00 80.94 114 ILE A N 1
ATOM 908 C CA . ILE A 1 114 ? -9.110 8.099 -4.899 1.00 80.94 114 ILE A CA 1
ATOM 909 C C . ILE A 1 114 ? -9.111 8.361 -6.411 1.00 80.94 114 ILE A C 1
ATOM 911 O O . ILE A 1 114 ? -9.125 7.395 -7.192 1.00 80.94 114 ILE A O 1
ATOM 915 N N . PRO A 1 115 ? -9.109 9.638 -6.830 1.00 85.50 115 PRO A N 1
ATOM 916 C CA . PRO A 1 115 ? -9.106 10.006 -8.240 1.00 85.50 115 PRO A CA 1
ATOM 917 C C . PRO A 1 115 ? -7.951 9.351 -8.998 1.00 85.50 115 PRO A C 1
ATOM 919 O O . PRO A 1 115 ? -6.854 9.191 -8.460 1.00 85.50 115 PRO A O 1
ATOM 922 N N . SER A 1 116 ? -8.164 9.017 -10.271 1.00 84.12 116 SER A N 1
ATOM 923 C CA . SER A 1 116 ? -7.106 8.486 -11.143 1.00 84.12 116 SER A CA 1
ATOM 924 C C . SER A 1 116 ? -5.918 9.448 -11.289 1.00 84.12 116 SER A C 1
ATOM 926 O O . SER A 1 116 ? -4.787 9.014 -11.494 1.00 84.12 116 SER A O 1
ATOM 928 N N . THR A 1 117 ? -6.155 10.748 -11.097 1.00 83.88 117 THR A N 1
ATOM 929 C CA . THR A 1 117 ? -5.144 11.811 -11.128 1.00 83.88 117 THR A CA 1
ATOM 930 C C . THR A 1 117 ? -4.320 11.936 -9.844 1.00 83.88 117 THR A C 1
ATOM 932 O O . THR A 1 117 ? -3.461 12.812 -9.773 1.00 83.88 117 THR A O 1
ATOM 935 N N . ASP A 1 118 ? -4.583 11.130 -8.811 1.00 85.81 118 ASP A N 1
ATOM 936 C CA . ASP A 1 118 ? -3.843 11.207 -7.551 1.00 85.81 118 ASP A CA 1
ATOM 937 C C . ASP A 1 118 ? -2.353 10.872 -7.751 1.00 85.81 118 ASP A C 1
ATOM 939 O O . ASP A 1 118 ? -1.982 9.910 -8.436 1.00 85.81 118 ASP A O 1
ATOM 943 N N . ASN A 1 119 ? -1.485 11.664 -7.113 1.00 82.38 119 ASN A N 1
ATOM 944 C CA . ASN A 1 119 ? -0.031 11.515 -7.198 1.00 82.38 119 ASN A CA 1
ATOM 945 C C . ASN A 1 119 ? 0.449 10.118 -6.779 1.00 82.38 119 ASN A C 1
ATOM 947 O O . ASN A 1 119 ? 1.457 9.642 -7.300 1.00 82.38 119 ASN A O 1
ATOM 951 N N . PHE A 1 120 ? -0.275 9.434 -5.886 1.00 83.69 120 PHE A N 1
ATOM 952 C CA . PHE A 1 120 ? 0.012 8.055 -5.505 1.00 83.69 120 PHE A CA 1
ATOM 953 C C . PHE A 1 120 ? 0.111 7.138 -6.733 1.00 83.69 120 PHE A C 1
ATOM 955 O O . PHE A 1 120 ? 1.088 6.396 -6.873 1.00 83.69 120 PHE A O 1
ATOM 962 N N . PHE A 1 121 ? -0.866 7.208 -7.646 1.00 85.06 121 PHE A N 1
ATOM 963 C CA . PHE A 1 121 ? -0.882 6.364 -8.841 1.00 85.06 121 PHE A CA 1
ATOM 964 C C . PHE A 1 121 ? 0.192 6.777 -9.833 1.00 85.06 121 PHE A C 1
ATOM 966 O O . PHE A 1 121 ? 0.873 5.906 -10.369 1.00 85.06 121 PHE A O 1
ATOM 973 N N . GLN A 1 122 ? 0.403 8.081 -10.019 1.00 83.25 122 GLN A N 1
ATOM 974 C CA . GLN A 1 122 ? 1.460 8.580 -10.897 1.00 83.25 122 GLN A CA 1
ATOM 975 C C . GLN A 1 122 ? 2.840 8.078 -10.455 1.00 83.25 122 GLN A C 1
ATOM 977 O O . GLN A 1 122 ? 3.606 7.582 -11.278 1.00 83.25 122 GLN A O 1
ATOM 982 N N . VAL A 1 123 ? 3.146 8.136 -9.154 1.00 82.75 123 VAL A N 1
ATOM 983 C CA . VAL A 1 123 ? 4.411 7.636 -8.594 1.00 82.75 123 VAL A CA 1
ATOM 984 C C . VAL A 1 123 ? 4.525 6.122 -8.764 1.00 82.75 123 VAL A C 1
ATOM 986 O O . VAL A 1 123 ? 5.546 5.635 -9.253 1.00 82.75 123 VAL A O 1
ATOM 989 N N . ALA A 1 124 ? 3.484 5.371 -8.392 1.00 81.44 124 ALA A N 1
ATOM 990 C CA . ALA A 1 124 ? 3.502 3.912 -8.453 1.00 81.44 124 ALA A CA 1
ATOM 991 C C . ALA A 1 124 ? 3.628 3.383 -9.893 1.00 81.44 124 ALA A C 1
ATOM 993 O O . ALA A 1 124 ? 4.322 2.392 -10.127 1.00 81.44 124 ALA A O 1
ATOM 994 N N . ILE A 1 125 ? 2.985 4.047 -10.857 1.00 84.94 125 ILE A N 1
ATOM 995 C CA . ILE A 1 125 ? 3.039 3.705 -12.282 1.00 84.94 125 ILE A CA 1
ATOM 996 C C . ILE A 1 125 ? 4.364 4.124 -12.903 1.00 84.94 125 ILE A C 1
ATOM 998 O O . ILE A 1 125 ? 4.975 3.315 -13.600 1.00 84.94 125 ILE A O 1
ATOM 1002 N N . LYS A 1 126 ? 4.848 5.337 -12.616 1.00 82.44 126 LYS A N 1
ATOM 1003 C CA . LYS A 1 126 ? 6.134 5.817 -13.129 1.00 82.44 126 LYS A CA 1
ATOM 1004 C C . LYS A 1 126 ? 7.271 4.858 -12.773 1.00 82.44 126 LYS A C 1
ATOM 1006 O O . LYS A 1 126 ? 8.109 4.532 -13.604 1.00 82.44 126 LYS A O 1
ATOM 1011 N N . GLN A 1 127 ? 7.252 4.313 -11.559 1.00 76.62 127 GLN A N 1
ATOM 1012 C CA . GLN A 1 127 ? 8.222 3.300 -11.139 1.00 76.62 127 GLN A CA 1
ATOM 1013 C C . GLN A 1 127 ? 8.171 2.014 -11.983 1.00 76.62 127 GLN A C 1
ATOM 1015 O O . GLN A 1 127 ? 9.189 1.332 -12.096 1.00 76.62 127 GLN A O 1
ATOM 1020 N N . LEU A 1 128 ? 7.028 1.662 -12.578 1.00 78.62 128 LEU A N 1
ATOM 1021 C CA . LEU A 1 128 ? 6.928 0.536 -13.511 1.00 78.62 128 LEU A CA 1
ATOM 1022 C C . LEU A 1 128 ? 7.453 0.897 -14.898 1.00 78.62 128 LEU A C 1
ATOM 1024 O O . LEU A 1 128 ? 8.152 0.080 -15.503 1.00 78.62 128 LEU A O 1
ATOM 1028 N N . THR A 1 129 ? 7.119 2.095 -15.385 1.00 75.62 129 THR A N 1
ATOM 1029 C CA . THR A 1 129 ? 7.489 2.554 -16.728 1.00 75.62 129 THR A CA 1
ATOM 1030 C C . THR A 1 129 ? 8.981 2.863 -16.839 1.00 75.62 129 THR A C 1
ATOM 1032 O O . THR A 1 129 ? 9.611 2.437 -17.799 1.00 75.62 129 THR A O 1
ATOM 1035 N N . ASP A 1 130 ? 9.584 3.471 -15.811 1.00 73.94 130 ASP A N 1
ATOM 1036 C CA . ASP A 1 130 ? 11.017 3.818 -15.771 1.00 73.94 130 ASP A CA 1
ATOM 1037 C C . ASP A 1 130 ? 11.935 2.582 -15.854 1.00 73.94 130 ASP A C 1
ATOM 1039 O O . ASP A 1 130 ? 13.110 2.682 -16.196 1.00 73.94 130 ASP A O 1
ATOM 1043 N N . HIS A 1 131 ? 11.408 1.396 -15.542 1.00 70.56 131 HIS A N 1
ATOM 1044 C CA . HIS A 1 131 ? 12.160 0.143 -15.572 1.00 70.56 131 HIS A CA 1
ATOM 1045 C C . HIS A 1 131 ? 11.817 -0.714 -16.796 1.00 70.56 131 HIS A C 1
ATOM 1047 O O . HIS A 1 131 ? 12.192 -1.889 -16.811 1.00 70.56 131 HIS A O 1
ATOM 1053 N N . LEU A 1 132 ? 11.077 -0.200 -17.793 1.00 69.75 132 LEU A N 1
ATOM 1054 C CA . LEU A 1 132 ? 10.627 -0.968 -18.966 1.00 69.75 132 LEU A CA 1
ATOM 1055 C C . LEU A 1 132 ? 11.766 -1.587 -19.770 1.00 69.75 132 LEU A C 1
ATOM 1057 O O . LEU A 1 132 ? 11.673 -2.774 -20.087 1.00 69.75 132 LEU A O 1
ATOM 1061 N N . ASP A 1 133 ? 12.851 -0.841 -19.944 1.00 67.19 133 ASP A N 1
ATOM 1062 C CA . ASP A 1 133 ? 14.006 -1.237 -20.756 1.00 67.19 133 ASP A CA 1
ATOM 1063 C C . ASP A 1 133 ? 15.035 -2.095 -20.001 1.00 67.19 133 ASP A C 1
ATOM 1065 O O . ASP A 1 133 ? 15.998 -2.595 -20.581 1.00 67.19 133 ASP A O 1
ATOM 1069 N N . LEU A 1 134 ? 14.842 -2.296 -18.695 1.00 65.62 134 LEU A N 1
ATOM 1070 C CA . LEU A 1 134 ? 15.753 -3.077 -17.861 1.00 65.62 134 LEU A CA 1
ATOM 1071 C C . LEU A 1 134 ? 15.378 -4.570 -17.847 1.00 65.62 134 LEU A C 1
ATOM 1073 O O . LEU A 1 134 ? 14.193 -4.914 -17.936 1.00 65.62 134 LEU A O 1
ATOM 1077 N N . PRO A 1 135 ? 16.354 -5.482 -17.649 1.00 70.44 135 PRO A N 1
ATOM 1078 C CA . PRO A 1 135 ? 16.081 -6.897 -17.426 1.00 70.44 135 PRO A CA 1
ATOM 1079 C C . PRO A 1 135 ? 15.075 -7.096 -16.289 1.00 70.44 135 PRO A C 1
ATOM 1081 O O . PRO A 1 135 ? 15.263 -6.634 -15.159 1.00 70.44 135 PRO A O 1
ATOM 1084 N N . LYS A 1 136 ? 13.979 -7.795 -16.587 1.00 76.50 136 LYS A N 1
ATOM 1085 C CA . LYS A 1 136 ? 12.875 -7.963 -15.643 1.00 76.50 136 LYS A CA 1
ATOM 1086 C C . LYS A 1 136 ? 13.226 -8.995 -14.582 1.00 76.50 136 LYS A C 1
ATOM 1088 O O . LYS A 1 136 ? 13.325 -10.185 -14.861 1.00 76.50 136 LYS A O 1
ATOM 1093 N N . SER A 1 137 ? 13.378 -8.537 -13.343 1.00 79.25 137 SER A N 1
ATOM 1094 C CA . SER A 1 137 ? 13.556 -9.416 -12.188 1.00 79.25 137 SER A CA 1
ATOM 1095 C C . SER A 1 137 ? 12.211 -9.909 -11.642 1.00 79.25 137 SER A C 1
ATOM 1097 O O . SER A 1 137 ? 11.167 -9.286 -11.843 1.00 79.25 137 SER A O 1
ATOM 1099 N N . HIS A 1 138 ? 12.226 -10.989 -10.855 1.00 80.25 138 HIS A N 1
ATOM 1100 C CA . HIS A 1 138 ? 11.042 -11.443 -10.112 1.00 80.25 138 HIS A CA 1
ATOM 1101 C C . HIS A 1 138 ? 10.432 -10.323 -9.242 1.00 80.25 138 HIS A C 1
ATOM 1103 O O . HIS A 1 138 ? 9.214 -10.221 -9.101 1.00 80.25 138 HIS A O 1
ATOM 1109 N N . ARG A 1 139 ? 11.273 -9.436 -8.688 1.00 75.75 139 ARG A N 1
ATOM 1110 C CA . ARG A 1 139 ? 10.828 -8.288 -7.883 1.00 75.75 139 ARG A CA 1
ATOM 1111 C C . ARG A 1 139 ? 10.087 -7.246 -8.716 1.00 75.75 139 ARG A C 1
ATOM 1113 O O . ARG A 1 139 ? 9.100 -6.704 -8.230 1.00 75.75 139 ARG A O 1
ATOM 1120 N N . PHE A 1 140 ? 10.510 -7.014 -9.960 1.00 81.25 140 PHE A N 1
ATOM 1121 C CA . PHE A 1 140 ? 9.798 -6.124 -10.878 1.00 81.25 140 PHE A CA 1
ATOM 1122 C C . PHE A 1 140 ? 8.369 -6.620 -11.126 1.00 81.25 140 PHE A C 1
ATOM 1124 O O . PHE A 1 140 ? 7.419 -5.865 -10.941 1.00 81.25 140 PHE A O 1
ATOM 1131 N N . PHE A 1 141 ? 8.196 -7.900 -11.473 1.00 81.75 141 PHE A N 1
ATOM 1132 C CA . PHE A 1 141 ? 6.862 -8.462 -11.716 1.00 81.75 141 PHE A CA 1
ATOM 1133 C C . PHE A 1 141 ? 5.990 -8.462 -10.460 1.00 81.75 141 PHE A C 1
ATOM 1135 O O . PHE A 1 141 ? 4.795 -8.181 -10.536 1.00 81.75 141 PHE A O 1
ATOM 1142 N N . HIS A 1 142 ? 6.584 -8.736 -9.295 1.00 83.12 142 HIS A N 1
ATOM 1143 C CA . HIS A 1 142 ? 5.870 -8.662 -8.027 1.00 83.12 142 HIS A CA 1
ATOM 1144 C C . HIS A 1 142 ? 5.385 -7.237 -7.724 1.00 83.12 142 HIS A C 1
ATOM 1146 O O . HIS A 1 142 ? 4.219 -7.055 -7.379 1.00 83.12 142 HIS A O 1
ATOM 1152 N N . ARG A 1 143 ? 6.240 -6.226 -7.928 1.00 82.56 143 ARG A N 1
ATOM 1153 C CA . ARG A 1 143 ? 5.855 -4.813 -7.820 1.00 82.56 143 ARG A CA 1
ATOM 1154 C C . ARG A 1 143 ? 4.744 -4.463 -8.802 1.00 82.56 143 ARG A C 1
ATOM 1156 O O . ARG A 1 143 ? 3.735 -3.927 -8.372 1.00 82.56 143 ARG A O 1
ATOM 1163 N N . ALA A 1 144 ? 4.895 -4.807 -10.082 1.00 84.38 144 ALA A N 1
ATOM 1164 C CA . ALA A 1 144 ? 3.888 -4.535 -11.108 1.00 84.38 144 ALA A CA 1
ATOM 1165 C C . ALA A 1 144 ? 2.521 -5.103 -10.719 1.00 84.38 144 ALA A C 1
ATOM 1167 O O . ALA A 1 144 ? 1.524 -4.385 -10.731 1.00 84.38 144 ALA A O 1
ATOM 1168 N N . LYS A 1 145 ? 2.490 -6.366 -10.277 1.00 86.62 145 LYS A N 1
ATOM 1169 C CA . LYS A 1 145 ? 1.275 -7.002 -9.764 1.00 86.62 145 LYS A CA 1
ATOM 1170 C C . LYS A 1 145 ? 0.654 -6.196 -8.620 1.00 86.62 145 LYS A C 1
ATOM 1172 O O . LYS A 1 145 ? -0.545 -5.941 -8.656 1.00 86.62 145 LYS A O 1
ATOM 1177 N N . LEU A 1 146 ? 1.449 -5.795 -7.629 1.00 82.88 146 LEU A N 1
ATOM 1178 C CA . LEU A 1 146 ? 0.962 -5.031 -6.478 1.00 82.88 146 LEU A CA 1
ATOM 1179 C C . LEU A 1 146 ? 0.473 -3.633 -6.861 1.00 82.88 146 LEU A C 1
ATOM 1181 O O . LEU A 1 146 ? -0.553 -3.200 -6.349 1.00 82.88 146 LEU A O 1
ATOM 1185 N N . THR A 1 147 ? 1.152 -2.948 -7.780 1.00 85.31 147 THR A N 1
ATOM 1186 C CA . THR A 1 147 ? 0.713 -1.651 -8.305 1.00 85.31 147 THR A CA 1
ATOM 1187 C C . THR A 1 147 ? -0.656 -1.773 -8.966 1.00 85.31 147 THR A C 1
ATOM 1189 O O . THR A 1 147 ? -1.560 -1.020 -8.618 1.00 85.31 147 THR A O 1
ATOM 1192 N N . PHE A 1 148 ? -0.860 -2.753 -9.853 1.00 87.88 148 PHE A N 1
ATOM 1193 C CA . PHE A 1 148 ? -2.174 -2.965 -10.466 1.00 87.88 148 PHE A CA 1
ATOM 1194 C C . PHE A 1 148 ? -3.231 -3.356 -9.430 1.00 87.88 148 PHE A C 1
ATOM 1196 O O . PHE A 1 148 ? -4.335 -2.822 -9.448 1.00 87.88 148 PHE A O 1
ATOM 1203 N N . GLN A 1 149 ? -2.899 -4.222 -8.469 1.00 85.94 149 GLN A N 1
ATOM 1204 C CA . GLN A 1 149 ? -3.813 -4.536 -7.367 1.00 85.94 149 GLN A CA 1
ATOM 1205 C C . GLN A 1 149 ? -4.197 -3.283 -6.569 1.00 85.94 149 GLN A C 1
ATOM 1207 O O . GLN A 1 149 ? -5.366 -3.126 -6.227 1.00 85.94 149 GLN A O 1
ATOM 1212 N N . ALA A 1 150 ? -3.253 -2.374 -6.315 1.00 82.81 150 ALA A N 1
ATOM 1213 C CA . ALA A 1 150 ? -3.517 -1.112 -5.633 1.00 82.81 150 ALA A CA 1
ATOM 1214 C C . ALA A 1 150 ? -4.432 -0.213 -6.475 1.00 82.81 150 ALA A C 1
ATOM 1216 O O . ALA A 1 150 ? -5.403 0.314 -5.943 1.00 82.81 150 ALA A O 1
ATOM 1217 N N . VAL A 1 151 ? -4.192 -0.107 -7.787 1.00 86.56 151 VAL A N 1
ATOM 1218 C CA . VAL A 1 151 ? -5.059 0.627 -8.727 1.00 86.56 151 VAL A CA 1
ATOM 1219 C C . VAL A 1 151 ? -6.494 0.095 -8.672 1.00 86.56 151 VAL A C 1
ATOM 1221 O O . VAL A 1 151 ? -7.415 0.859 -8.410 1.00 86.56 151 VAL A O 1
ATOM 1224 N N . TYR A 1 152 ? -6.717 -1.213 -8.796 1.00 86.19 152 TYR A N 1
ATOM 1225 C CA . TYR A 1 152 ? -8.074 -1.782 -8.735 1.00 86.19 152 TYR A CA 1
ATOM 1226 C C . TYR A 1 152 ? -8.723 -1.699 -7.340 1.00 86.19 152 TYR A C 1
ATOM 1228 O O . TYR A 1 152 ? -9.955 -1.622 -7.213 1.00 86.19 152 TYR A O 1
ATOM 1236 N N . ALA A 1 153 ? -7.914 -1.713 -6.279 1.00 81.88 153 ALA A N 1
ATOM 1237 C CA . ALA A 1 153 ? -8.386 -1.614 -4.902 1.00 81.88 153 ALA A CA 1
ATOM 1238 C C . ALA A 1 153 ? -8.695 -0.173 -4.468 1.00 81.88 153 ALA A C 1
ATOM 1240 O O . ALA A 1 153 ? -9.513 0.015 -3.568 1.00 81.88 153 ALA A O 1
ATOM 1241 N N . LEU A 1 154 ? -8.084 0.835 -5.091 1.00 81.50 154 LEU A N 1
ATOM 1242 C CA . LEU A 1 154 ? -8.123 2.216 -4.605 1.00 81.50 154 LEU A CA 1
ATOM 1243 C C . LEU A 1 154 ? -8.586 3.234 -5.643 1.00 81.50 154 LEU A C 1
ATOM 1245 O O . LEU A 1 154 ? -8.995 4.310 -5.243 1.00 81.50 154 LEU A O 1
ATOM 1249 N N . CYS A 1 155 ? -8.548 2.954 -6.941 1.00 86.62 155 CYS A N 1
ATOM 1250 C CA . CYS A 1 155 ? -8.872 3.956 -7.954 1.00 86.62 155 CYS A CA 1
ATOM 1251 C C . CYS A 1 155 ? -10.375 4.023 -8.263 1.00 86.62 155 CYS A C 1
ATOM 1253 O O . CYS A 1 155 ? -11.073 3.002 -8.259 1.00 86.62 155 CYS A O 1
ATOM 1255 N N . GLU A 1 156 ? -10.866 5.230 -8.548 1.00 87.12 156 GLU A N 1
ATOM 1256 C CA . GLU A 1 156 ? -12.204 5.472 -9.106 1.00 87.12 156 GLU A CA 1
ATOM 1257 C C . GLU A 1 156 ? -12.350 4.890 -10.518 1.00 87.12 156 GLU A C 1
ATOM 1259 O O . GLU A 1 156 ? -13.314 4.166 -10.771 1.00 87.12 156 GLU A O 1
ATOM 1264 N N . SER A 1 157 ? -11.348 5.113 -11.375 1.00 87.06 157 SER A N 1
ATOM 1265 C CA . SER A 1 157 ? -11.303 4.672 -12.776 1.00 87.06 157 SER A CA 1
ATOM 1266 C C . SER A 1 157 ? -10.059 3.808 -13.045 1.00 87.06 157 SER A C 1
ATOM 1268 O O . SER A 1 157 ? -9.117 4.251 -13.704 1.00 87.06 157 SER A O 1
ATOM 1270 N N . PRO A 1 158 ? -9.996 2.571 -12.514 1.00 89.25 158 PRO A N 1
ATOM 1271 C CA . PRO A 1 158 ? -8.812 1.723 -12.652 1.00 89.25 158 PRO A CA 1
ATOM 1272 C C . PRO A 1 158 ? -8.512 1.337 -14.107 1.00 89.25 158 PRO A C 1
ATOM 1274 O O . PRO A 1 158 ? -7.342 1.198 -14.464 1.00 89.25 158 PRO A O 1
ATOM 1277 N N . ASP A 1 159 ? -9.545 1.192 -14.941 1.00 89.12 159 ASP A N 1
ATOM 1278 C CA . ASP A 1 159 ? -9.407 0.798 -16.346 1.00 89.12 159 ASP A CA 1
ATOM 1279 C C . ASP A 1 159 ? -8.685 1.872 -17.168 1.00 89.12 159 ASP A C 1
ATOM 1281 O O . ASP A 1 159 ? -7.831 1.540 -17.987 1.00 89.12 159 ASP A O 1
ATOM 1285 N N . GLU A 1 160 ? -8.964 3.154 -16.904 1.00 88.50 160 GLU A N 1
ATOM 1286 C CA . GLU A 1 160 ? -8.290 4.289 -17.551 1.00 88.50 160 GLU A CA 1
ATOM 1287 C C . GLU A 1 160 ? -6.782 4.254 -17.272 1.00 88.50 160 GLU A C 1
ATOM 1289 O O . GLU A 1 160 ? -5.984 4.179 -18.202 1.00 88.50 160 GLU A O 1
ATOM 1294 N N . LEU A 1 161 ? -6.388 4.166 -15.995 1.00 86.56 161 LEU A N 1
ATOM 1295 C CA . LEU A 1 161 ? -4.974 4.073 -15.609 1.00 86.56 161 LEU A CA 1
ATOM 1296 C C . LEU A 1 161 ? -4.289 2.830 -16.184 1.00 86.56 161 LEU A C 1
ATOM 1298 O O . LEU A 1 161 ? -3.130 2.892 -16.589 1.00 86.56 161 LEU A O 1
ATOM 1302 N N . CYS A 1 162 ? -4.973 1.685 -16.223 1.00 88.12 162 CYS A N 1
ATOM 1303 C CA . CYS A 1 162 ? -4.396 0.478 -16.811 1.00 88.12 162 CYS A CA 1
ATOM 1304 C C . CYS A 1 162 ? -4.189 0.629 -18.322 1.00 88.12 162 CYS A C 1
ATOM 1306 O O . CYS A 1 162 ? -3.139 0.228 -18.827 1.00 88.12 162 CYS A O 1
ATOM 1308 N N . ASN A 1 163 ? -5.149 1.229 -19.028 1.00 86.12 163 ASN A N 1
ATOM 1309 C CA . ASN A 1 163 ? -5.037 1.509 -20.457 1.00 86.12 163 ASN A CA 1
ATOM 1310 C C . ASN A 1 163 ? -3.901 2.494 -20.755 1.00 86.12 163 ASN A C 1
ATOM 1312 O O . ASN A 1 163 ? -3.165 2.276 -21.717 1.00 86.12 163 ASN A O 1
ATOM 1316 N N . ASP A 1 164 ? -3.689 3.506 -19.911 1.00 84.56 164 ASP A N 1
ATOM 1317 C CA . ASP A 1 164 ? -2.567 4.443 -20.041 1.00 84.56 164 ASP A CA 1
ATOM 1318 C C . ASP A 1 164 ? -1.216 3.738 -19.883 1.00 84.56 164 ASP A C 1
ATOM 1320 O O . ASP A 1 164 ? -0.285 3.966 -20.663 1.00 84.56 164 ASP A O 1
ATOM 1324 N N . VAL A 1 165 ? -1.106 2.823 -18.913 1.00 84.44 165 VAL A N 1
ATOM 1325 C CA . VAL A 1 165 ? 0.108 2.018 -18.719 1.00 84.44 165 VAL A CA 1
ATOM 1326 C C . VAL A 1 165 ? 0.346 1.097 -19.907 1.00 84.44 165 VAL A C 1
ATOM 1328 O O . VAL A 1 165 ? 1.458 1.058 -20.429 1.00 84.44 165 VAL A O 1
ATOM 1331 N N . ILE A 1 166 ? -0.679 0.369 -20.359 1.00 84.19 166 ILE A N 1
ATOM 1332 C CA . ILE A 1 166 ? -0.579 -0.525 -21.521 1.00 84.19 166 ILE A CA 1
ATOM 1333 C C . ILE A 1 166 ? -0.156 0.269 -22.757 1.00 84.19 166 ILE A C 1
ATOM 1335 O O . ILE A 1 166 ? 0.790 -0.128 -23.433 1.00 84.19 166 ILE A O 1
ATOM 1339 N N . SER A 1 167 ? -0.794 1.410 -23.014 1.00 83.19 167 SER A N 1
ATOM 1340 C CA . SER A 1 167 ? -0.463 2.287 -24.140 1.00 83.19 167 SER A CA 1
ATOM 1341 C C . SER A 1 167 ? 0.976 2.784 -24.046 1.00 83.19 167 SER A C 1
ATOM 1343 O O . SER A 1 167 ? 1.712 2.698 -25.021 1.00 83.19 167 SER A O 1
ATOM 1345 N N . SER A 1 168 ? 1.428 3.202 -22.862 1.00 78.19 168 SER A N 1
ATOM 1346 C CA . SER A 1 168 ? 2.814 3.635 -22.643 1.00 78.19 168 SER A CA 1
ATOM 1347 C C . SER A 1 168 ? 3.822 2.513 -22.909 1.00 78.19 168 SER A C 1
ATOM 1349 O O . SER A 1 168 ? 4.862 2.749 -23.514 1.00 78.19 168 SER A O 1
ATOM 1351 N N . VAL A 1 169 ? 3.508 1.277 -22.505 1.00 75.00 169 VAL A N 1
ATOM 1352 C CA . VAL A 1 169 ? 4.356 0.095 -22.734 1.00 75.00 169 VAL A CA 1
ATOM 1353 C C . VAL A 1 169 ? 4.387 -0.315 -24.207 1.00 75.00 169 VAL A C 1
ATOM 1355 O O . VAL A 1 169 ? 5.439 -0.706 -24.712 1.00 75.00 169 VAL A O 1
ATOM 1358 N N . LEU A 1 170 ? 3.241 -0.265 -24.892 1.00 71.19 170 LEU A N 1
ATOM 1359 C CA . LEU A 1 170 ? 3.121 -0.637 -26.302 1.00 71.19 170 LEU A CA 1
ATOM 1360 C C . LEU A 1 170 ? 3.757 0.416 -27.219 1.00 71.19 170 LEU A C 1
ATOM 1362 O O . LEU A 1 170 ? 4.474 0.046 -28.144 1.00 71.19 170 LEU A O 1
ATOM 1366 N N . CYS A 1 171 ? 3.561 1.706 -26.935 1.00 64.25 171 CYS A N 1
ATOM 1367 C CA . CYS A 1 171 ? 4.130 2.810 -27.710 1.00 64.25 171 CYS A CA 1
ATOM 1368 C C . CYS A 1 171 ? 5.641 2.985 -27.499 1.00 64.25 171 CYS A C 1
ATOM 1370 O O . CYS A 1 171 ? 6.307 3.495 -28.389 1.00 64.25 171 CYS A O 1
ATOM 1372 N N . HIS A 1 172 ? 6.209 2.523 -26.378 1.00 58.31 172 HIS A N 1
ATOM 1373 C CA . HIS A 1 172 ? 7.667 2.491 -26.180 1.00 58.31 172 HIS A CA 1
ATOM 1374 C C . HIS A 1 172 ? 8.394 1.483 -27.091 1.00 58.31 172 HIS A C 1
ATOM 1376 O O . HIS A 1 172 ? 9.619 1.507 -27.174 1.00 58.31 172 HIS A O 1
ATOM 1382 N N . LYS A 1 173 ? 7.656 0.561 -27.726 1.00 46.94 173 LYS A N 1
ATOM 1383 C CA . LYS A 1 173 ? 8.189 -0.480 -28.618 1.00 46.94 173 LYS A CA 1
ATOM 1384 C C . LYS A 1 173 ? 8.011 -0.175 -30.114 1.00 46.94 173 LYS A C 1
ATOM 1386 O O . LYS A 1 173 ? 8.308 -1.058 -30.920 1.00 46.94 173 LYS A O 1
ATOM 1391 N N . ALA A 1 174 ? 7.511 1.009 -30.470 1.00 43.09 174 ALA A N 1
ATOM 1392 C CA . ALA A 1 174 ? 7.395 1.489 -31.850 1.00 43.09 174 ALA A CA 1
ATOM 1393 C C . ALA A 1 174 ? 8.567 2.416 -32.194 1.00 43.09 174 ALA A C 1
ATOM 1395 O O . ALA A 1 174 ? 9.069 2.305 -33.334 1.00 43.09 174 ALA A O 1
#

Organism: NCBI:txid227884

Sequence (174 aa):
MLPAKLEDRCVLSDTLVYIFESQPLKQGSLNFLWETAEKCKIFEHSIVAVQILQSYIKAIPSEGRKNFSRLHEMLLRRNDIFQIEVLQLAVCCGTVISTAKAKLNELVAPKFRIPSTDNFFQVAIKQLTDHLDLPKSHRFFHRAKLTFQAVYALCESPDELCNDVISSVLCHKA

Radius of gyration: 16.94 Å; chains: 1; bounding box: 43×40×54 Å